Protein AF-X0SZE0-F1 (afdb_monomer_lite)

Sequence (69 aa):
MLNIIDRVRKEDKSYLEFMLHSSELMPGGSPIFTNNKQIEKLYYDIEYIFDYAHNDFVGKTLNEYYVEK

Foldseek 3Di:
DVVVLVVCVVVVPPDDDDDDDPLCLDQCSDPVHPDDVSNVVVVVVVVVSCVSNVVPDDDDDPVRSVVVD

Secondary structure (DSSP, 8-state):
-HHHHHHHHHTT-S-------GGGGSTTSSSS--SHHHHHHHHHHHHHHHHHHHTT-----HHHHHHH-

Radius of gyration: 14.33 Å; chains: 1; bounding box: 34×21×35 Å

Organism: NCBI:txid412755

Structure (mmCIF, N/CA/C/O backbone):
data_AF-X0SZE0-F1
#
_entry.id   AF-X0SZE0-F1
#
loop_
_atom_site.group_PDB
_atom_site.id
_atom_site.type_symbol
_atom_site.label_atom_id
_atom_site.label_alt_id
_atom_site.label_comp_id
_atom_site.label_asym_id
_atom_site.label_entity_id
_atom_site.label_seq_id
_atom_site.pdbx_PDB_ins_code
_atom_site.Cartn_x
_atom_site.Cartn_y
_atom_site.Cartn_z
_atom_site.occupancy
_atom_site.B_iso_or_equiv
_atom_site.auth_seq_id
_atom_site.auth_comp_id
_atom_site.auth_asym_id
_atom_site.auth_atom_id
_atom_site.pdbx_PDB_model_num
ATOM 1 N N . MET A 1 1 ? 7.397 -1.187 4.233 1.00 86.19 1 MET A N 1
ATOM 2 C CA . MET A 1 1 ? 6.078 -0.529 4.368 1.00 86.19 1 MET A CA 1
ATOM 3 C C . MET A 1 1 ? 5.119 -1.338 5.236 1.00 86.19 1 MET A C 1
ATOM 5 O O . MET A 1 1 ? 4.478 -0.730 6.076 1.00 86.19 1 MET A O 1
ATOM 9 N N . LEU A 1 2 ? 5.099 -2.676 5.148 1.00 94.50 2 LEU A N 1
ATOM 10 C CA . LEU A 1 2 ? 4.262 -3.542 6.005 1.00 94.50 2 LEU A CA 1
ATOM 11 C C . LEU A 1 2 ? 4.387 -3.257 7.512 1.00 94.50 2 LEU A C 1
ATOM 13 O O . LEU A 1 2 ? 3.379 -3.120 8.187 1.00 94.50 2 LEU A O 1
ATOM 17 N N . ASN A 1 3 ? 5.606 -3.026 8.017 1.00 95.50 3 ASN A N 1
ATOM 18 C CA . ASN A 1 3 ? 5.815 -2.684 9.432 1.00 95.50 3 ASN A CA 1
ATOM 19 C C . ASN A 1 3 ? 5.045 -1.426 9.887 1.00 95.50 3 ASN A C 1
ATOM 21 O O . ASN A 1 3 ? 4.757 -1.281 11.071 1.00 95.50 3 ASN A O 1
ATOM 25 N N . ILE A 1 4 ? 4.741 -0.492 8.974 1.00 94.94 4 ILE A N 1
ATOM 26 C CA . ILE A 1 4 ? 3.924 0.691 9.283 1.00 94.94 4 ILE A CA 1
ATOM 27 C C . ILE A 1 4 ? 2.467 0.269 9.481 1.00 94.94 4 ILE A C 1
ATOM 29 O O . ILE A 1 4 ? 1.839 0.729 10.427 1.00 94.94 4 ILE A O 1
ATOM 33 N N . ILE A 1 5 ? 1.964 -0.643 8.645 1.00 95.00 5 ILE A N 1
ATOM 34 C CA . ILE A 1 5 ? 0.623 -1.228 8.773 1.00 95.00 5 ILE A CA 1
ATOM 35 C C . ILE A 1 5 ? 0.506 -1.945 10.121 1.00 95.00 5 ILE A C 1
ATOM 37 O O . ILE A 1 5 ? -0.404 -1.660 10.893 1.00 95.00 5 ILE A O 1
ATOM 41 N N . ASP A 1 6 ? 1.479 -2.794 10.460 1.00 95.12 6 ASP A N 1
ATOM 42 C CA . ASP A 1 6 ? 1.489 -3.521 11.737 1.00 95.12 6 ASP A CA 1
ATOM 43 C C . ASP A 1 6 ? 1.543 -2.581 12.943 1.00 95.12 6 ASP A C 1
ATOM 45 O O . ASP A 1 6 ? 0.887 -2.804 13.962 1.00 95.12 6 ASP A O 1
ATOM 49 N N . ARG A 1 7 ? 2.303 -1.490 12.825 1.00 95.50 7 ARG A N 1
ATOM 50 C CA . ARG A 1 7 ? 2.359 -0.458 13.856 1.00 95.50 7 ARG A CA 1
ATOM 51 C C . ARG A 1 7 ? 1.024 0.272 13.997 1.00 95.50 7 ARG A C 1
ATOM 53 O O . ARG A 1 7 ? 0.587 0.476 15.123 1.00 95.50 7 ARG A O 1
ATOM 60 N N . VAL A 1 8 ? 0.377 0.643 12.894 1.00 94.81 8 VAL A N 1
ATOM 61 C CA . VAL A 1 8 ? -0.940 1.297 12.911 1.00 94.81 8 VAL A CA 1
ATOM 62 C C . VAL A 1 8 ? -2.001 0.392 13.542 1.00 94.81 8 VAL A C 1
ATOM 64 O O . VAL A 1 8 ? -2.749 0.873 14.392 1.00 94.81 8 VAL A O 1
ATOM 67 N N . ARG A 1 9 ? -1.993 -0.912 13.224 1.00 91.56 9 ARG A N 1
ATOM 68 C CA . ARG A 1 9 ? -2.835 -1.929 13.883 1.00 91.56 9 ARG A CA 1
ATOM 69 C C . ARG A 1 9 ? -2.594 -1.964 15.391 1.00 91.56 9 ARG A C 1
ATOM 71 O O . ARG A 1 9 ? -3.529 -1.914 16.179 1.00 91.56 9 ARG A O 1
ATOM 78 N N . LYS A 1 10 ? -1.324 -2.025 15.803 1.00 94.62 10 LYS A N 1
ATOM 79 C CA . LYS A 1 10 ? -0.943 -2.099 17.220 1.00 94.62 10 LYS A CA 1
ATOM 80 C C . LYS A 1 10 ? -1.293 -0.830 18.001 1.00 94.62 10 LYS A C 1
ATOM 82 O O . LYS A 1 10 ? -1.593 -0.910 19.187 1.00 94.62 10 LYS A O 1
ATOM 87 N N . GLU A 1 11 ? -1.190 0.331 17.365 1.00 95.12 11 GLU A N 1
ATOM 88 C CA . GLU A 1 11 ? -1.493 1.630 17.973 1.00 95.12 11 GLU A CA 1
ATOM 89 C C . GLU A 1 11 ? -2.974 2.027 17.863 1.00 95.12 11 GLU A C 1
ATOM 91 O O . GLU A 1 11 ? -3.310 3.140 18.272 1.00 95.12 11 GLU A O 1
ATOM 96 N N . ASP A 1 12 ? -3.824 1.156 17.307 1.00 89.81 12 ASP A N 1
ATOM 97 C CA . ASP A 1 12 ? -5.265 1.365 17.118 1.00 89.81 12 ASP A CA 1
ATOM 98 C C . ASP A 1 12 ? -5.588 2.727 16.471 1.00 89.81 12 ASP A C 1
ATOM 100 O O . ASP A 1 12 ? -6.415 3.511 16.947 1.00 89.81 12 ASP A O 1
ATOM 104 N N . LYS A 1 13 ? -4.856 3.086 15.401 1.00 93.00 13 LYS A N 1
ATOM 105 C CA . LYS A 1 13 ? -5.155 4.333 14.677 1.00 93.00 13 LYS A CA 1
ATOM 106 C C . LYS A 1 13 ? -6.376 4.139 13.790 1.00 93.00 13 LYS A C 1
ATOM 108 O O . LYS A 1 13 ? -6.510 3.138 13.101 1.00 93.00 13 LYS A O 1
ATOM 113 N N . SER A 1 14 ? -7.191 5.187 13.712 1.00 91.25 14 SER A N 1
ATOM 114 C CA . SER A 1 14 ? -8.416 5.221 12.902 1.00 91.25 14 SER A CA 1
ATOM 115 C C . SER A 1 14 ? -8.190 5.173 11.389 1.00 91.25 14 SER A C 1
ATOM 117 O O . SER A 1 14 ? -9.141 4.945 10.648 1.00 91.25 14 SER A O 1
ATOM 119 N N . TYR A 1 15 ? -6.970 5.428 10.910 1.00 93.31 15 TYR A N 1
ATOM 120 C CA . TYR A 1 15 ? -6.661 5.417 9.485 1.00 93.31 15 TYR A CA 1
ATOM 121 C C . TYR A 1 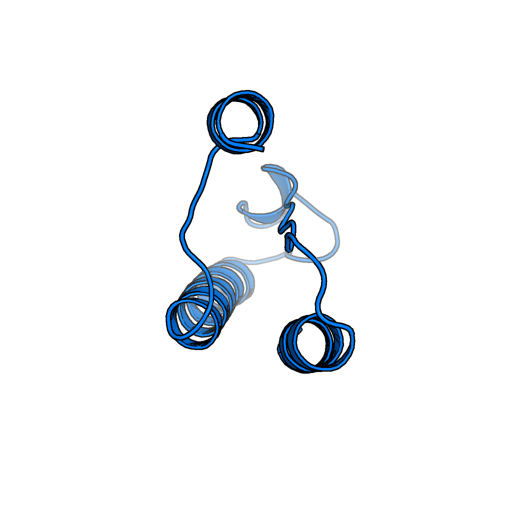15 ? -5.175 5.181 9.216 1.00 93.31 15 TYR A C 1
ATOM 123 O O . TYR A 1 15 ? -4.312 5.444 10.059 1.00 93.31 15 TYR A O 1
ATOM 131 N N . LEU A 1 16 ? -4.902 4.741 7.992 1.00 94.12 16 LEU A N 1
ATOM 132 C CA . LEU A 1 16 ? -3.592 4.701 7.363 1.00 94.12 16 LEU A CA 1
ATOM 133 C C . LEU A 1 16 ? -3.701 5.439 6.028 1.00 94.12 16 LEU A C 1
ATOM 135 O O . LEU A 1 16 ? -4.638 5.204 5.269 1.00 94.12 16 LEU A O 1
ATOM 139 N N . GLU A 1 17 ? -2.742 6.310 5.737 1.00 93.50 17 GLU A N 1
ATOM 140 C CA . GLU A 1 17 ? -2.685 7.049 4.478 1.00 93.50 17 GLU A CA 1
ATOM 141 C C . GLU A 1 17 ? -1.493 6.574 3.642 1.00 93.50 17 GLU A C 1
ATOM 143 O O . GLU A 1 17 ? -0.372 6.455 4.142 1.00 93.50 17 GLU A O 1
ATOM 148 N N . PHE A 1 18 ? -1.745 6.303 2.363 1.00 93.00 18 PHE A N 1
ATOM 149 C CA . PHE A 1 18 ? -0.726 5.984 1.371 1.00 93.00 18 PHE A CA 1
ATOM 150 C C . PHE A 1 18 ? -0.722 7.090 0.317 1.00 93.00 18 PHE A C 1
ATOM 152 O O . PHE A 1 18 ? -1.745 7.352 -0.310 1.00 93.00 18 PHE A O 1
ATOM 159 N N . MET A 1 19 ? 0.429 7.728 0.113 1.00 91.69 19 MET A N 1
ATOM 160 C CA . MET A 1 19 ? 0.609 8.787 -0.878 1.00 91.69 19 MET A CA 1
ATOM 161 C C . MET A 1 19 ? 1.768 8.446 -1.804 1.00 91.69 19 MET A C 1
ATOM 163 O O . MET A 1 19 ? 2.783 7.907 -1.366 1.00 91.69 19 MET A O 1
ATOM 167 N N . LEU A 1 20 ? 1.611 8.812 -3.071 1.00 91.75 20 LEU A N 1
ATOM 168 C CA . LEU A 1 20 ? 2.629 8.703 -4.107 1.00 91.75 20 LEU A CA 1
ATOM 169 C C . LEU A 1 20 ? 2.559 9.944 -4.996 1.00 91.75 20 LEU A C 1
ATOM 171 O O . LEU A 1 20 ? 1.476 10.508 -5.196 1.00 91.75 20 LEU A O 1
ATOM 175 N N . HIS A 1 21 ? 3.691 10.365 -5.551 1.00 91.94 21 HIS A N 1
ATOM 176 C CA . HIS A 1 21 ? 3.689 11.413 -6.568 1.00 91.94 21 HIS A CA 1
ATOM 177 C C . HIS A 1 21 ? 3.543 10.777 -7.954 1.00 91.94 21 HIS A C 1
ATOM 179 O O . HIS A 1 21 ? 4.202 9.787 -8.256 1.00 91.94 21 HIS A O 1
ATOM 185 N N . SER A 1 22 ? 2.715 11.341 -8.839 1.00 91.56 22 SER A N 1
ATOM 186 C CA . SER A 1 22 ? 2.452 10.736 -10.159 1.00 91.56 22 SER A CA 1
ATOM 187 C C . SER A 1 22 ? 3.717 10.549 -11.004 1.00 91.56 22 SER A C 1
ATOM 189 O O . SER A 1 22 ? 3.791 9.635 -11.821 1.00 91.56 22 SER A O 1
ATOM 191 N N . SER A 1 23 ? 4.743 11.371 -10.777 1.00 94.06 23 SER A N 1
ATOM 192 C CA . SER A 1 23 ? 6.032 11.228 -11.454 1.00 94.06 23 SER A CA 1
ATOM 193 C C . SER A 1 23 ? 6.824 9.984 -11.030 1.00 94.06 23 SER A C 1
ATOM 195 O O . SER A 1 23 ? 7.682 9.535 -11.783 1.00 94.06 23 SER A O 1
ATOM 197 N N . GLU A 1 24 ? 6.524 9.389 -9.874 1.00 94.00 24 GLU A N 1
ATOM 198 C CA . GLU A 1 24 ? 7.126 8.129 -9.420 1.00 94.00 24 GLU A CA 1
ATOM 199 C C . GLU A 1 24 ? 6.587 6.914 -10.181 1.00 94.00 24 GLU A C 1
ATOM 201 O O . GLU A 1 24 ? 7.232 5.872 -10.187 1.00 94.00 24 GLU A O 1
ATOM 206 N N . LEU A 1 25 ? 5.447 7.058 -10.865 1.00 94.12 25 LEU A N 1
ATOM 207 C CA . LEU A 1 25 ? 4.848 6.020 -11.710 1.00 94.12 25 LEU A CA 1
ATOM 208 C C . LEU A 1 25 ? 5.381 6.030 -13.148 1.00 94.12 25 LEU A C 1
ATOM 210 O O . LEU A 1 25 ? 4.922 5.256 -13.987 1.00 94.12 25 LEU A O 1
ATOM 214 N N . MET A 1 26 ? 6.336 6.911 -13.453 1.00 94.12 26 MET A N 1
ATOM 215 C CA . MET A 1 26 ? 6.920 7.050 -14.782 1.00 94.12 26 MET A CA 1
ATOM 216 C C . MET A 1 26 ? 8.424 6.757 -14.749 1.00 94.12 26 MET A C 1
ATOM 218 O O . MET A 1 26 ? 9.128 7.288 -13.887 1.00 94.12 26 MET A O 1
ATOM 222 N N . PRO A 1 27 ? 8.963 5.987 -15.711 1.00 94.44 27 PRO A N 1
ATOM 223 C CA . PRO A 1 27 ? 10.404 5.788 -15.834 1.00 94.44 27 PRO A CA 1
ATOM 224 C C . PRO A 1 27 ? 11.120 7.128 -16.015 1.00 94.44 27 PRO A C 1
ATOM 226 O O . PRO A 1 27 ? 10.833 7.870 -16.954 1.00 94.44 27 PRO A O 1
ATOM 229 N N . GLY A 1 28 ? 12.042 7.452 -15.112 1.00 93.75 28 GLY A N 1
ATOM 230 C CA . GLY A 1 28 ? 12.766 8.724 -15.136 1.00 93.75 28 GLY A CA 1
ATOM 231 C C . GLY A 1 28 ? 11.916 9.943 -14.761 1.00 93.75 28 GLY A C 1
ATOM 232 O O . GLY A 1 28 ? 12.426 11.060 -14.805 1.00 93.75 28 GLY A O 1
ATOM 233 N N . GLY A 1 29 ? 10.653 9.758 -14.356 1.00 91.31 29 GLY A N 1
ATOM 234 C CA . GLY A 1 29 ? 9.823 10.826 -13.792 1.00 91.31 29 GLY A CA 1
ATOM 235 C C . GLY A 1 29 ? 10.257 11.229 -12.376 1.00 91.31 29 GLY A C 1
ATOM 236 O O . GLY A 1 29 ? 9.901 12.307 -11.894 1.00 91.31 29 GLY A O 1
ATOM 237 N N . SER A 1 30 ? 11.077 10.407 -11.716 1.00 91.75 30 SER A N 1
ATOM 238 C CA . SER A 1 30 ? 11.794 10.767 -10.495 1.00 91.75 30 SER A CA 1
ATOM 239 C C . SER A 1 30 ? 13.222 10.196 -10.493 1.00 91.75 30 SER A C 1
ATOM 241 O O . SER A 1 30 ? 13.507 9.233 -11.211 1.00 91.75 30 SER A O 1
ATOM 243 N N . PRO A 1 31 ? 14.135 10.731 -9.657 1.00 91.62 31 PRO A N 1
ATOM 244 C CA . PRO A 1 31 ? 15.467 10.149 -9.470 1.00 91.62 31 PRO A CA 1
ATOM 245 C C . PRO A 1 31 ? 15.452 8.742 -8.848 1.00 91.62 31 PRO A C 1
ATOM 247 O O . PRO A 1 31 ? 16.462 8.045 -8.890 1.00 91.62 31 PRO A O 1
ATOM 250 N N . ILE A 1 32 ? 14.330 8.340 -8.240 1.00 91.56 32 ILE A N 1
ATOM 251 C CA . ILE A 1 32 ? 14.190 7.079 -7.500 1.00 91.56 32 ILE A CA 1
ATOM 252 C 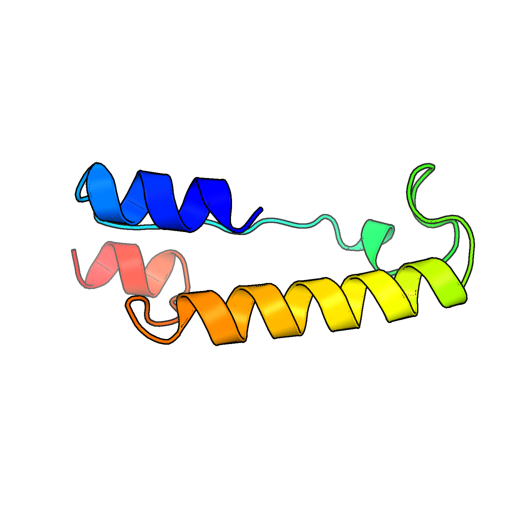C . ILE A 1 32 ? 13.891 5.922 -8.465 1.00 91.56 32 ILE A C 1
ATOM 254 O O . ILE A 1 32 ? 14.478 4.844 -8.343 1.00 91.56 32 ILE A O 1
ATOM 258 N N . PHE A 1 33 ? 13.021 6.155 -9.452 1.00 94.50 33 PHE A N 1
ATOM 259 C CA . PHE A 1 33 ? 12.598 5.153 -10.430 1.00 94.50 33 PHE A CA 1
ATOM 260 C C . PHE A 1 33 ? 13.030 5.577 -11.834 1.00 94.50 33 PHE A C 1
ATOM 262 O O . PHE A 1 33 ? 12.377 6.372 -12.504 1.00 94.50 33 PHE A O 1
ATOM 269 N N . THR A 1 34 ? 14.161 5.049 -12.295 1.00 94.75 34 THR A N 1
ATOM 270 C CA . THR A 1 34 ? 14.817 5.504 -13.529 1.00 94.75 34 THR A CA 1
ATOM 271 C C . THR A 1 34 ? 14.444 4.678 -14.755 1.00 94.75 34 THR A C 1
ATOM 273 O O . THR A 1 34 ? 14.642 5.135 -15.878 1.00 94.75 34 THR A O 1
ATOM 276 N N . ASN A 1 35 ? 13.909 3.467 -14.575 1.00 96.19 35 ASN A N 1
ATOM 277 C CA . ASN A 1 35 ? 13.601 2.558 -15.679 1.00 96.19 35 ASN A CA 1
ATOM 278 C C . ASN A 1 35 ? 12.293 1.777 -15.485 1.00 96.19 35 ASN A C 1
ATOM 280 O O . ASN A 1 35 ? 11.795 1.630 -14.372 1.00 96.19 35 ASN A O 1
ATOM 284 N N . ASN A 1 36 ? 11.783 1.214 -16.587 1.00 97.12 36 ASN A N 1
ATOM 285 C CA . ASN A 1 36 ? 10.529 0.455 -16.619 1.00 97.12 36 ASN A CA 1
ATOM 286 C C . ASN A 1 36 ? 10.491 -0.696 -15.606 1.00 97.12 36 ASN A C 1
ATOM 288 O O . ASN A 1 36 ? 9.495 -0.871 -14.921 1.00 97.12 36 ASN A O 1
ATOM 292 N N . LYS A 1 37 ? 11.581 -1.459 -15.447 1.00 97.50 37 LYS A N 1
ATOM 293 C CA . LYS A 1 37 ? 11.607 -2.605 -14.522 1.00 97.50 37 LYS A CA 1
ATOM 294 C C . LYS A 1 37 ? 11.377 -2.175 -13.070 1.00 97.50 37 LYS A C 1
ATOM 296 O O . LYS A 1 37 ? 10.767 -2.913 -12.301 1.00 97.50 37 LYS A O 1
ATOM 301 N N . GLN A 1 38 ? 11.880 -1.004 -12.686 1.00 96.69 38 GLN A N 1
ATOM 302 C CA . GLN A 1 38 ? 11.641 -0.457 -11.353 1.00 96.69 38 GLN A CA 1
ATOM 303 C C . GLN A 1 38 ? 10.190 -0.001 -11.171 1.00 96.69 38 GLN A C 1
ATOM 305 O O . GLN A 1 38 ? 9.648 -0.194 -10.089 1.00 96.69 38 GLN A O 1
ATOM 310 N N . ILE A 1 39 ? 9.567 0.544 -12.219 1.00 97.12 39 ILE A N 1
ATOM 311 C CA . ILE A 1 39 ? 8.147 0.920 -12.216 1.00 97.12 39 ILE A CA 1
ATOM 312 C C . ILE A 1 39 ? 7.252 -0.317 -12.100 1.00 97.12 39 ILE A C 1
ATOM 314 O O . ILE A 1 39 ? 6.376 -0.353 -11.245 1.00 97.12 39 ILE A O 1
ATOM 318 N N . GLU A 1 40 ? 7.526 -1.374 -12.865 1.00 97.62 40 GLU A N 1
ATOM 319 C CA . GLU A 1 40 ? 6.798 -2.643 -12.730 1.00 97.62 40 GLU A CA 1
ATOM 320 C C . GLU A 1 40 ? 6.924 -3.206 -11.312 1.00 97.62 40 GLU A C 1
ATOM 322 O O . GLU A 1 40 ? 5.934 -3.590 -10.696 1.00 97.62 40 GLU A O 1
ATOM 327 N N . LYS A 1 41 ? 8.138 -3.191 -10.743 1.00 96.88 41 LYS A N 1
ATOM 328 C CA . LYS A 1 41 ? 8.343 -3.602 -9.350 1.00 96.88 41 LYS A CA 1
ATOM 329 C C . LYS A 1 41 ? 7.531 -2.744 -8.373 1.00 96.88 41 LYS A C 1
ATOM 331 O O . LYS A 1 41 ? 6.982 -3.295 -7.427 1.00 96.88 41 LYS A O 1
ATOM 336 N N . LEU A 1 42 ? 7.460 -1.429 -8.586 1.00 96.06 42 LEU A N 1
ATOM 337 C CA . LEU A 1 42 ? 6.658 -0.533 -7.755 1.00 96.06 42 LEU A CA 1
ATOM 338 C C . LEU A 1 42 ? 5.176 -0.925 -7.791 1.00 96.06 42 LEU A C 1
ATOM 340 O O . LEU A 1 42 ? 4.562 -0.995 -6.731 1.00 96.06 42 LEU A O 1
ATOM 344 N N . TYR A 1 43 ? 4.619 -1.239 -8.963 1.00 96.69 43 TYR A N 1
ATOM 345 C CA . TYR A 1 43 ? 3.236 -1.713 -9.061 1.00 96.69 43 TYR A CA 1
ATOM 346 C C . TYR A 1 43 ? 3.015 -3.022 -8.294 1.00 96.69 43 TYR A C 1
ATOM 348 O O . TYR A 1 43 ? 2.091 -3.085 -7.486 1.00 96.69 43 TYR A O 1
ATOM 356 N N . TYR A 1 44 ? 3.903 -4.012 -8.443 1.00 97.81 44 TYR A N 1
ATOM 357 C CA . TYR A 1 44 ? 3.828 -5.251 -7.653 1.00 97.81 44 TYR A CA 1
ATOM 358 C C . TYR A 1 44 ? 3.912 -4.993 -6.142 1.00 97.81 44 TYR A C 1
ATOM 360 O O . TYR A 1 44 ? 3.170 -5.593 -5.364 1.00 97.81 44 TYR A O 1
ATOM 368 N N . ASP A 1 45 ? 4.804 -4.097 -5.711 1.00 96.31 45 ASP A N 1
ATOM 369 C CA . ASP A 1 45 ? 4.938 -3.741 -4.298 1.00 96.31 45 ASP A CA 1
ATOM 370 C C . ASP A 1 45 ? 3.658 -3.045 -3.780 1.00 96.31 45 ASP A C 1
ATOM 372 O O . ASP A 1 45 ? 3.228 -3.330 -2.662 1.00 96.31 45 ASP A O 1
ATOM 376 N N . ILE A 1 46 ? 3.030 -2.165 -4.576 1.00 96.25 46 ILE A N 1
ATOM 377 C CA . ILE A 1 46 ? 1.765 -1.484 -4.233 1.00 96.25 46 ILE A CA 1
ATOM 378 C C . ILE A 1 46 ? 0.619 -2.491 -4.101 1.00 96.25 46 ILE A C 1
ATOM 380 O O . ILE A 1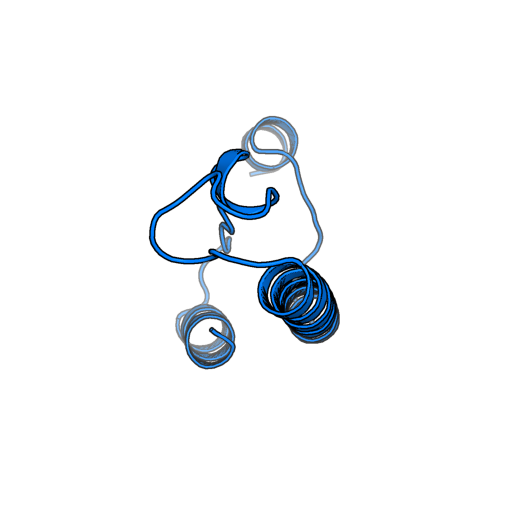 46 ? -0.104 -2.451 -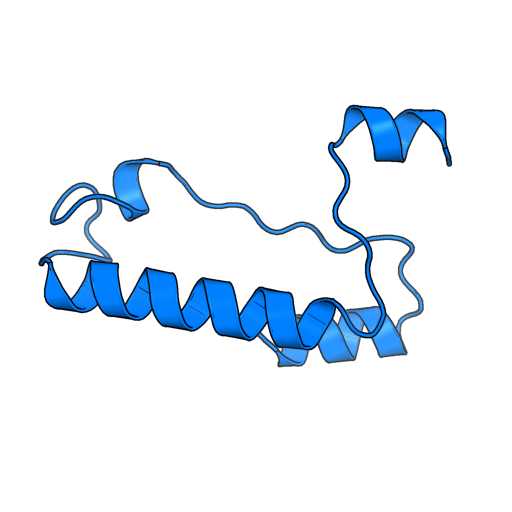3.104 1.00 96.25 46 ILE A O 1
ATOM 384 N N . GLU A 1 47 ? 0.469 -3.404 -5.064 1.00 96.88 47 GLU A N 1
ATOM 385 C CA . GLU A 1 47 ? -0.554 -4.456 -5.011 1.00 96.88 47 GLU A CA 1
ATOM 386 C C . GLU A 1 47 ? -0.406 -5.299 -3.745 1.00 96.88 47 GLU A C 1
ATOM 388 O O . GLU A 1 47 ? -1.370 -5.485 -3.005 1.00 96.88 47 GLU A O 1
ATOM 393 N N . TYR A 1 48 ? 0.820 -5.727 -3.440 1.00 96.81 48 TYR A N 1
ATOM 394 C CA . TYR A 1 48 ? 1.099 -6.516 -2.246 1.00 96.81 48 TYR A CA 1
ATOM 395 C C . TYR A 1 48 ? 0.814 -5.746 -0.946 1.00 96.81 48 TYR A C 1
ATOM 397 O O . TYR A 1 48 ? 0.306 -6.311 0.023 1.00 96.81 48 TYR A O 1
ATOM 405 N N . ILE A 1 49 ? 1.122 -4.445 -0.905 1.00 95.94 49 ILE A N 1
ATOM 406 C CA . ILE A 1 49 ? 0.814 -3.587 0.247 1.00 95.94 49 ILE A CA 1
ATOM 407 C C . ILE A 1 49 ? -0.699 -3.493 0.468 1.00 95.94 49 ILE A C 1
ATOM 409 O O . ILE A 1 49 ? -1.141 -3.598 1.615 1.00 95.94 49 ILE A O 1
ATOM 413 N N . PHE A 1 50 ? -1.483 -3.294 -0.593 1.00 95.00 50 PHE A N 1
ATOM 414 C CA . PHE A 1 50 ? -2.936 -3.187 -0.472 1.00 95.00 50 PHE A CA 1
ATOM 415 C C . PHE A 1 50 ? -3.599 -4.520 -0.142 1.00 95.00 50 PHE A C 1
ATOM 417 O O . PHE A 1 50 ? -4.471 -4.531 0.723 1.00 95.00 50 PHE A O 1
ATOM 424 N N . ASP A 1 51 ? -3.146 -5.628 -0.725 1.00 95.62 51 ASP A N 1
ATOM 425 C CA . ASP A 1 51 ? -3.619 -6.969 -0.364 1.00 95.62 51 ASP A CA 1
ATOM 426 C C . ASP A 1 51 ? -3.367 -7.265 1.125 1.00 95.62 51 ASP A C 1
ATOM 428 O O . ASP A 1 51 ? -4.268 -7.660 1.867 1.00 95.62 51 ASP A O 1
ATOM 432 N N . TYR A 1 52 ? -2.168 -6.938 1.616 1.00 95.38 52 TYR A N 1
ATOM 433 C CA . TYR A 1 52 ? -1.834 -7.101 3.030 1.00 95.38 52 TYR A CA 1
ATOM 434 C C . TYR A 1 52 ? -2.686 -6.217 3.957 1.00 95.38 52 TYR A C 1
ATOM 436 O O . TYR A 1 52 ? -3.054 -6.652 5.055 1.00 95.38 52 TYR A O 1
ATOM 444 N N . ALA A 1 53 ? -2.987 -4.982 3.542 1.00 95.00 53 ALA A N 1
ATOM 445 C CA . ALA A 1 53 ? -3.799 -4.036 4.309 1.00 95.00 53 ALA A CA 1
ATOM 446 C C . ALA A 1 53 ? -5.299 -4.374 4.289 1.00 95.00 53 ALA A C 1
ATOM 448 O O . ALA A 1 53 ? -5.993 -4.094 5.267 1.00 95.00 53 ALA A O 1
ATOM 449 N N . HIS A 1 54 ? -5.800 -4.986 3.213 1.00 93.88 54 HIS A N 1
ATOM 450 C CA . HIS A 1 54 ? -7.230 -5.229 2.995 1.00 93.88 54 HIS A CA 1
ATOM 451 C C . HIS A 1 54 ? -7.886 -6.091 4.086 1.00 93.88 54 HIS A C 1
ATOM 453 O O . HIS A 1 54 ? -9.090 -6.000 4.302 1.00 93.88 54 HIS A O 1
ATOM 459 N N . ASN A 1 55 ? -7.097 -6.881 4.818 1.00 89.88 55 ASN A N 1
ATOM 460 C CA . ASN A 1 55 ? -7.593 -7.684 5.936 1.00 89.88 55 ASN A CA 1
ATOM 461 C C . ASN A 1 55 ? -8.173 -6.846 7.092 1.00 89.88 55 ASN A C 1
ATOM 463 O O . ASN A 1 55 ? -9.048 -7.334 7.802 1.00 89.88 55 ASN A O 1
ATOM 467 N N . ASP A 1 56 ? -7.706 -5.607 7.281 1.00 92.00 56 ASP A N 1
ATOM 468 C CA . ASP A 1 56 ? -8.094 -4.758 8.422 1.00 92.00 56 ASP A CA 1
ATOM 469 C C . ASP A 1 56 ? -8.558 -3.355 8.011 1.00 92.00 56 ASP A C 1
ATOM 471 O O . ASP A 1 56 ? -9.164 -2.642 8.810 1.00 92.00 56 ASP A O 1
ATOM 475 N N . PHE A 1 57 ? -8.267 -2.937 6.777 1.00 93.69 57 PHE A N 1
ATOM 476 C CA . PHE A 1 57 ?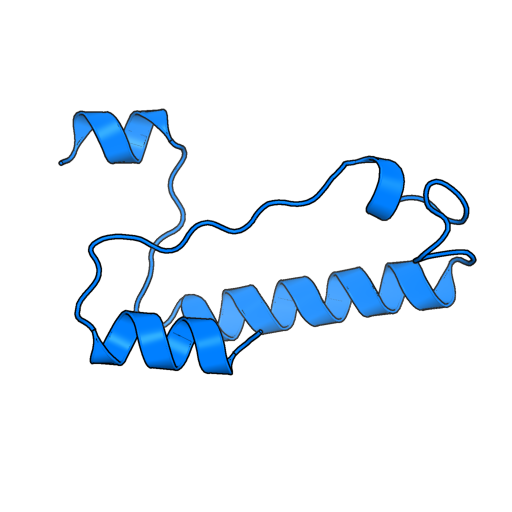 -8.572 -1.602 6.276 1.00 93.69 57 PHE A CA 1
ATOM 477 C C . PHE A 1 57 ? -9.454 -1.666 5.032 1.00 93.69 57 PHE A C 1
ATOM 479 O O . PHE A 1 57 ? -9.295 -2.521 4.163 1.00 93.69 57 PHE A O 1
ATOM 486 N N . VAL A 1 58 ? -10.340 -0.679 4.911 1.00 94.19 58 VAL A N 1
ATOM 487 C CA . VAL A 1 58 ? -11.126 -0.426 3.703 1.00 94.19 58 VAL A CA 1
ATOM 488 C C . VAL A 1 58 ? -10.617 0.840 3.016 1.00 94.19 58 VAL A C 1
ATOM 490 O O . VAL A 1 58 ? -10.304 1.833 3.675 1.00 94.19 58 VAL A O 1
ATOM 493 N N . GLY A 1 59 ? -10.521 0.805 1.687 1.00 93.62 59 GLY A N 1
ATOM 494 C CA . GLY A 1 59 ? -10.141 1.971 0.894 1.00 93.62 59 GLY A CA 1
ATOM 495 C C . GLY A 1 59 ? -11.212 3.058 0.965 1.00 93.62 59 GLY A C 1
ATOM 496 O O . GLY A 1 59 ? -12.393 2.771 0.774 1.00 93.62 59 GLY A O 1
ATOM 497 N N . LYS A 1 60 ? -10.792 4.296 1.236 1.00 93.75 60 LYS A N 1
ATOM 498 C CA . LYS A 1 60 ? -11.654 5.482 1.288 1.00 93.75 60 LYS A CA 1
ATOM 499 C C . LYS A 1 60 ? -10.932 6.688 0.708 1.00 93.75 60 LYS A C 1
ATOM 501 O O . LYS A 1 60 ? -9.731 6.865 0.909 1.00 93.75 60 LYS A O 1
ATOM 506 N N . THR A 1 61 ? -11.678 7.550 0.037 1.00 93.31 61 THR A N 1
ATOM 507 C CA . THR A 1 61 ? -11.259 8.923 -0.240 1.00 93.31 61 THR A CA 1
ATOM 508 C C . THR A 1 61 ? -11.198 9.726 1.060 1.00 93.31 61 THR A C 1
ATOM 510 O O . THR A 1 61 ? -11.863 9.408 2.049 1.00 93.31 61 THR A O 1
ATOM 513 N N . LEU A 1 62 ? -10.439 10.826 1.053 1.00 90.62 62 LEU A N 1
ATOM 514 C CA . LEU A 1 62 ? -10.364 11.720 2.210 1.00 90.62 62 LEU A CA 1
ATOM 515 C C . LEU A 1 62 ? -11.744 12.285 2.591 1.00 90.62 62 LEU A C 1
ATOM 517 O O . LEU A 1 62 ? -12.034 12.446 3.773 1.00 90.62 62 LEU A O 1
ATOM 521 N N . ASN A 1 63 ? -12.606 12.546 1.601 1.00 94.75 63 ASN A N 1
ATOM 522 C CA . ASN A 1 63 ? -13.968 13.018 1.839 1.00 94.75 63 ASN A CA 1
ATOM 523 C C . ASN A 1 63 ? -14.846 11.947 2.506 1.00 94.75 63 ASN A C 1
ATOM 525 O O . ASN A 1 63 ? -15.510 12.248 3.490 1.00 94.75 63 ASN A O 1
ATOM 529 N N . GLU A 1 64 ? -14.829 10.702 2.015 1.00 95.06 64 GLU A N 1
ATOM 530 C CA . GLU A 1 64 ? -15.572 9.590 2.638 1.00 95.06 64 GLU A CA 1
ATOM 531 C C . GLU A 1 64 ? -15.117 9.356 4.078 1.00 95.06 64 GLU A C 1
ATOM 533 O O . GLU A 1 64 ? -15.940 9.220 4.980 1.00 95.06 64 GLU A O 1
ATOM 538 N N . TYR A 1 65 ? -13.804 9.381 4.316 1.00 93.44 65 TYR A N 1
ATOM 539 C CA . TYR A 1 65 ? -13.276 9.272 5.669 1.00 93.44 65 TYR A CA 1
ATOM 540 C C . TYR A 1 65 ? -13.721 10.437 6.559 1.00 93.44 65 TYR A C 1
ATOM 542 O O . TYR A 1 65 ? -14.088 10.206 7.702 1.00 93.44 65 TYR A O 1
ATOM 550 N N . TYR A 1 66 ? -13.715 11.674 6.056 1.00 93.25 66 TYR A N 1
ATOM 551 C CA . TYR A 1 66 ? -14.130 12.845 6.831 1.00 93.25 66 TYR A CA 1
ATOM 552 C C . TYR A 1 66 ? -15.624 12.834 7.185 1.00 93.25 66 TYR A C 1
ATOM 554 O O . TYR A 1 66 ? -15.986 13.245 8.283 1.00 93.25 66 TYR A O 1
ATOM 562 N N . VAL A 1 67 ? -16.481 12.374 6.270 1.00 94.50 67 VAL A N 1
ATOM 563 C CA . VAL A 1 67 ? -17.942 12.356 6.456 1.00 94.50 67 VAL A CA 1
ATOM 564 C C . VAL A 1 67 ? -18.402 11.227 7.384 1.00 94.50 67 VAL A C 1
ATOM 566 O O . VAL A 1 67 ? -19.382 11.402 8.102 1.00 94.50 67 VAL A O 1
ATOM 569 N N . GLU A 1 68 ? -17.7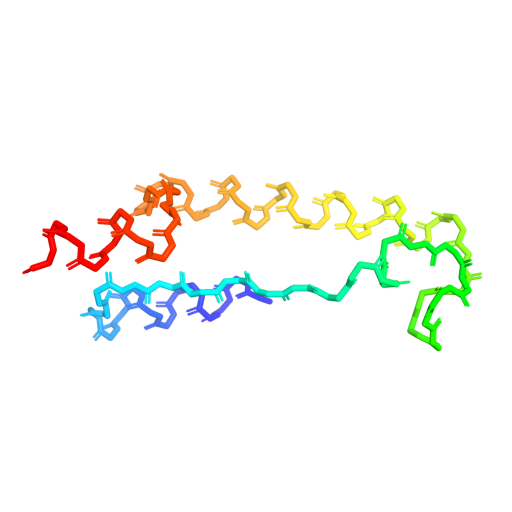27 10.075 7.371 1.00 87.38 68 GLU A N 1
ATOM 570 C CA . GLU A 1 68 ? -18.115 8.894 8.160 1.00 87.38 68 GLU A CA 1
ATOM 571 C C . GLU A 1 68 ? -17.467 8.815 9.555 1.00 87.38 68 GLU A C 1
ATOM 573 O O . GLU A 1 68 ? -17.717 7.853 10.284 1.00 87.38 68 GLU A O 1
ATOM 578 N N . LYS A 1 69 ? -16.618 9.782 9.915 1.00 62.50 69 LYS A N 1
ATOM 579 C CA . LYS A 1 69 ? -15.917 9.834 11.206 1.00 62.50 69 LYS A CA 1
ATOM 580 C C . LYS A 1 69 ? -16.749 10.505 12.294 1.00 62.50 69 LYS A C 1
ATOM 582 O O . LYS A 1 69 ? -16.669 10.021 13.445 1.00 62.50 69 LYS A O 1
#

pLDDT: mean 93.57, std 4.4, range [62.5, 97.81]